Protein AF-A0A4Y2FUK6-F1 (afdb_monomer_lite)

pLDDT: mean 74.2, std 11.62, range [33.31, 87.31]

Sequence (120 aa):
MRRQWHRCNKVGCDGTSVSTDFKGGIIRNMELILNRSLQWFVCQLHANELSLRHLFAHVDKTSTGPRSLTGEIRKSLAGCEKLSVVSSTPIENMLCEVTNKKDLSTDQLYLMEICEVINC

Radius of gyration: 17.28 Å; chains: 1; bounding box: 42×31×45 Å

Secondary structure (DSSP, 8-state):
-----TT-------S-HHHH-TTT-HHHHHHHHHTS-HHHHHHHHHHHHHHHHHHHHHHS---SSTT---SHHHHHTTTGGGSPPPPPPPP-------S-GGGS-HHHHHHHHHHHHHT-

Structure (mmCIF, N/CA/C/O backbone):
data_AF-A0A4Y2FUK6-F1
#
_entry.id   AF-A0A4Y2FUK6-F1
#
loop_
_atom_site.group_PDB
_atom_site.id
_atom_site.type_symbol
_atom_site.label_atom_id
_atom_site.label_alt_id
_atom_site.label_comp_id
_atom_site.label_asym_id
_atom_site.label_entity_id
_atom_site.label_seq_id
_atom_site.pdbx_PDB_ins_code
_atom_site.Cartn_x
_atom_site.Cartn_y
_atom_site.Cartn_z
_atom_site.occupancy
_atom_site.B_iso_or_equiv
_atom_site.auth_seq_id
_atom_site.auth_comp_id
_atom_site.auth_asym_id
_atom_site.auth_atom_id
_atom_site.pdbx_PDB_model_num
ATOM 1 N N . MET A 1 1 ? -25.662 -11.244 -21.158 1.00 33.50 1 MET A N 1
ATOM 2 C CA . MET A 1 1 ? -24.298 -11.679 -21.538 1.00 33.50 1 MET A CA 1
ATOM 3 C C . MET A 1 1 ? -23.416 -11.669 -20.279 1.00 33.50 1 MET A C 1
ATOM 5 O O . MET A 1 1 ? -22.804 -10.657 -19.976 1.00 33.50 1 MET A O 1
ATOM 9 N N . ARG A 1 2 ? -23.430 -12.738 -19.463 1.00 33.31 2 ARG A N 1
ATOM 10 C CA . ARG A 1 2 ? -22.597 -12.836 -18.244 1.00 33.31 2 ARG A CA 1
ATOM 11 C C . ARG A 1 2 ? -21.220 -13.356 -18.652 1.00 33.31 2 ARG A C 1
ATOM 13 O O . ARG A 1 2 ? -21.072 -14.545 -18.911 1.00 33.31 2 ARG A O 1
ATOM 20 N N . ARG A 1 3 ? -20.239 -12.464 -18.793 1.00 45.06 3 ARG A N 1
ATOM 21 C CA . ARG A 1 3 ? -18.837 -12.870 -18.963 1.00 45.06 3 ARG A CA 1
ATOM 22 C C . ARG A 1 3 ? -18.309 -13.328 -17.599 1.00 45.06 3 ARG A C 1
ATOM 24 O O . ARG A 1 3 ? -18.633 -12.725 -16.581 1.00 45.06 3 ARG A O 1
ATOM 31 N N . GLN A 1 4 ? -17.582 -14.440 -17.591 1.00 38.75 4 GLN A N 1
ATOM 32 C CA . GLN A 1 4 ? -17.024 -15.097 -16.408 1.00 38.75 4 GLN A CA 1
ATOM 33 C C . GLN A 1 4 ? -15.992 -14.183 -15.720 1.00 38.75 4 GLN A C 1
ATOM 35 O O . GLN A 1 4 ? -14.820 -14.207 -16.073 1.00 38.75 4 GLN A O 1
ATOM 40 N N . TRP A 1 5 ? -16.410 -13.382 -14.739 1.00 45.31 5 TRP A N 1
ATOM 41 C CA . TRP A 1 5 ? -15.509 -12.546 -13.925 1.00 45.31 5 TRP A CA 1
ATOM 42 C C . TRP A 1 5 ? -14.982 -13.257 -12.665 1.00 45.31 5 TRP A C 1
ATOM 44 O O . TRP A 1 5 ? -14.274 -12.652 -11.871 1.00 45.31 5 TRP A O 1
ATOM 54 N N . HIS A 1 6 ? -15.249 -14.559 -12.501 1.00 47.22 6 HIS A N 1
ATOM 55 C CA . HIS A 1 6 ? -14.825 -15.362 -11.340 1.00 47.22 6 HIS A CA 1
ATOM 56 C C . HIS A 1 6 ? -13.295 -15.535 -11.179 1.00 47.22 6 HIS A C 1
ATOM 58 O O . HIS A 1 6 ? -12.862 -16.259 -10.291 1.00 47.22 6 HIS A O 1
ATOM 64 N N . ARG A 1 7 ? -12.464 -14.914 -12.029 1.00 54.62 7 ARG A N 1
ATOM 65 C CA . ARG A 1 7 ? -10.991 -15.004 -11.994 1.00 54.62 7 ARG A CA 1
ATOM 66 C C . ARG A 1 7 ? -10.321 -13.666 -12.326 1.00 54.62 7 ARG A C 1
ATOM 68 O O . ARG A 1 7 ? -9.517 -13.572 -13.252 1.00 54.62 7 ARG A O 1
ATOM 75 N N . CYS A 1 8 ? -10.664 -12.597 -11.607 1.00 60.19 8 CYS A N 1
ATOM 76 C CA . CYS A 1 8 ? -9.801 -11.416 -11.610 1.00 60.19 8 CYS A CA 1
ATOM 77 C C . CYS A 1 8 ? -8.562 -11.714 -10.751 1.00 60.19 8 CYS A C 1
ATOM 79 O O . CYS A 1 8 ? -8.654 -11.757 -9.530 1.00 60.19 8 CYS A O 1
ATOM 81 N N . ASN A 1 9 ? -7.417 -11.962 -11.399 1.00 61.91 9 ASN A N 1
ATOM 82 C CA . ASN A 1 9 ? -6.165 -12.323 -10.716 1.00 61.91 9 ASN A CA 1
ATOM 83 C C . ASN A 1 9 ? -5.212 -11.131 -10.517 1.00 61.91 9 ASN A C 1
ATOM 85 O O . ASN A 1 9 ? -4.238 -11.247 -9.779 1.00 61.91 9 ASN A O 1
ATOM 89 N N . LYS A 1 10 ? -5.442 -10.009 -11.212 1.00 66.12 10 LYS A N 1
ATOM 90 C CA . LYS A 1 10 ? -4.616 -8.797 -11.137 1.00 66.12 10 LYS A CA 1
ATOM 91 C C . LYS A 1 10 ? -5.503 -7.560 -11.253 1.00 66.12 10 LYS A C 1
ATOM 93 O O . LYS A 1 10 ? -6.289 -7.465 -12.193 1.00 66.12 10 LYS A O 1
ATOM 98 N N . VAL A 1 11 ? -5.315 -6.607 -10.347 1.00 72.25 11 VAL A N 1
ATOM 99 C CA . VAL A 1 11 ? -5.888 -5.256 -10.412 1.00 72.25 11 VAL A CA 1
ATOM 100 C C . VAL A 1 11 ? -4.742 -4.264 -10.251 1.00 72.25 11 VAL A C 1
ATOM 102 O O . VAL A 1 11 ? -3.925 -4.411 -9.346 1.00 72.25 11 VAL A O 1
ATOM 105 N N . GLY A 1 12 ? -4.667 -3.282 -11.147 1.00 71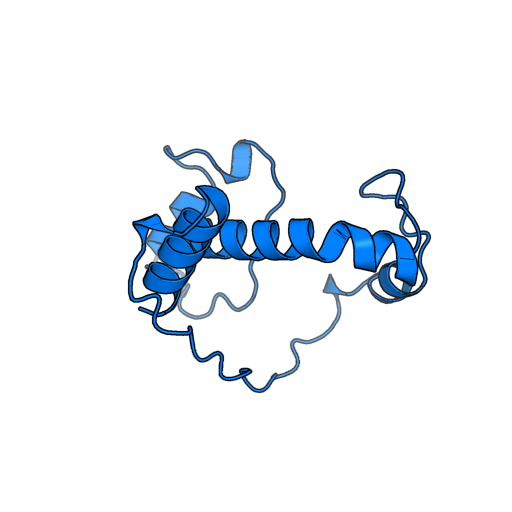.62 12 GLY A N 1
ATOM 106 C CA . GLY A 1 12 ? -3.768 -2.137 -11.037 1.00 71.62 12 GLY A CA 1
ATOM 107 C C . GLY A 1 12 ? -4.598 -0.864 -10.954 1.00 71.62 12 GLY A C 1
ATOM 108 O O . GLY A 1 12 ? -5.508 -0.685 -11.762 1.00 71.62 12 GLY A O 1
ATOM 109 N N . CYS A 1 13 ? -4.294 -0.005 -9.985 1.00 71.62 13 CYS A N 1
ATOM 110 C CA . CYS A 1 13 ? -4.979 1.268 -9.784 1.00 71.62 13 CYS A CA 1
ATOM 111 C C . CYS A 1 13 ? -3.954 2.402 -9.819 1.00 71.62 13 CYS A C 1
ATOM 113 O O . CYS A 1 13 ? -2.907 2.304 -9.181 1.00 71.62 13 CYS A O 1
ATOM 115 N N . ASP A 1 14 ? -4.269 3.482 -10.530 1.00 66.81 14 ASP A N 1
ATOM 116 C CA . ASP A 1 14 ? -3.619 4.773 -10.339 1.00 66.81 14 ASP A CA 1
ATOM 117 C C . ASP A 1 14 ? -4.559 5.712 -9.565 1.00 66.81 14 ASP A C 1
ATOM 119 O O . ASP A 1 14 ? -5.775 5.508 -9.509 1.00 66.81 14 ASP A O 1
ATOM 123 N N . GLY A 1 15 ? -3.999 6.721 -8.899 1.00 60.31 15 GLY A N 1
ATOM 124 C CA . GLY A 1 15 ? -4.745 7.652 -8.042 1.00 60.31 15 GLY A CA 1
ATOM 125 C C . GLY A 1 15 ? -5.577 8.691 -8.804 1.00 60.3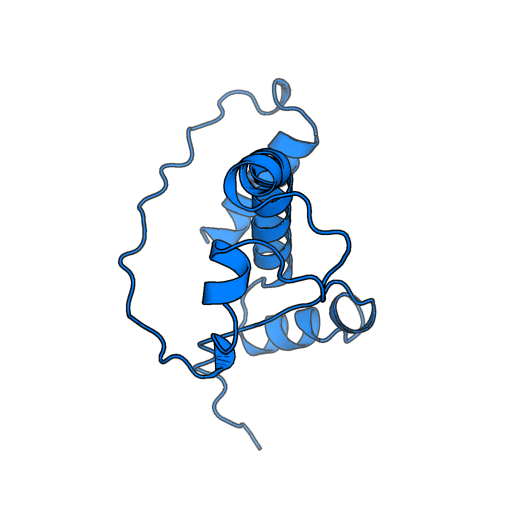1 15 GLY A C 1
ATOM 126 O O . GLY A 1 15 ? -5.682 9.827 -8.348 1.00 60.31 15 GLY A O 1
ATOM 127 N N . THR A 1 16 ? -6.100 8.367 -9.988 1.00 60.78 16 THR A N 1
ATOM 128 C CA . THR A 1 16 ? -6.908 9.298 -10.789 1.00 60.78 16 THR A CA 1
ATOM 129 C C . THR A 1 16 ? -8.365 9.331 -10.312 1.00 60.78 16 THR A C 1
ATOM 131 O O . THR A 1 16 ? -8.921 8.326 -9.890 1.00 60.78 16 THR A O 1
ATOM 134 N N . SER A 1 17 ? -9.043 10.480 -10.397 1.00 53.12 17 SER A N 1
ATOM 135 C CA . SER A 1 17 ? -10.459 10.604 -9.985 1.00 53.12 17 SER A CA 1
ATOM 136 C C . SER A 1 17 ? -11.414 9.695 -10.774 1.00 53.12 17 SER A C 1
ATOM 138 O O . SER A 1 17 ? -12.497 9.362 -10.301 1.00 53.12 17 SER A O 1
ATOM 140 N N . VAL A 1 18 ? -10.990 9.243 -11.959 1.00 55.88 18 VAL A N 1
ATOM 141 C CA . VAL A 1 18 ? -11.708 8.279 -12.807 1.00 55.88 18 VAL A CA 1
ATOM 142 C C . VAL A 1 18 ? -11.750 6.879 -12.167 1.00 55.88 18 VAL A C 1
ATOM 144 O O . VAL A 1 18 ? -12.654 6.089 -12.449 1.00 55.88 18 VAL A O 1
ATOM 147 N N . SER A 1 19 ? -10.797 6.560 -11.281 1.00 58.16 19 SER A N 1
ATOM 148 C CA . SER A 1 19 ? -10.736 5.276 -10.579 1.00 58.16 19 SER A CA 1
ATOM 149 C C . SER A 1 19 ? -11.502 5.275 -9.246 1.00 58.16 19 SER A C 1
ATOM 151 O O . SER A 1 19 ? -12.021 4.222 -8.876 1.00 58.16 19 SER A O 1
ATOM 153 N N . THR A 1 20 ? -11.660 6.424 -8.573 1.00 59.62 20 THR A N 1
ATOM 154 C CA . THR A 1 20 ? -12.123 6.515 -7.169 1.00 59.62 20 THR A CA 1
ATOM 155 C C . THR A 1 20 ? -13.553 7.019 -6.944 1.00 59.62 20 THR A C 1
ATOM 157 O O . THR A 1 20 ? -14.015 7.004 -5.803 1.00 59.62 20 THR A O 1
ATOM 160 N N . ASP A 1 21 ? -14.277 7.464 -7.977 1.00 68.31 21 ASP A N 1
ATOM 161 C CA . ASP A 1 21 ? -15.630 8.008 -7.786 1.00 68.31 21 ASP A CA 1
ATOM 162 C C . ASP A 1 21 ? -16.613 6.956 -7.224 1.00 68.31 21 ASP A C 1
ATOM 164 O O . ASP A 1 21 ? -16.708 5.819 -7.700 1.00 68.31 21 ASP A O 1
ATOM 168 N N . PHE A 1 22 ? -17.401 7.346 -6.221 1.00 64.31 22 PHE A N 1
ATOM 169 C CA . PHE A 1 22 ? -18.418 6.488 -5.615 1.00 64.31 22 PHE A CA 1
ATOM 170 C C . PHE A 1 22 ? -19.592 6.219 -6.571 1.00 64.31 22 PHE A C 1
ATOM 172 O O . PHE A 1 22 ? -20.269 5.194 -6.446 1.00 64.31 22 PHE A O 1
ATOM 179 N N . LYS A 1 23 ? -19.833 7.115 -7.544 1.00 62.69 23 LYS A N 1
ATOM 180 C CA . LYS A 1 23 ? -20.841 6.950 -8.603 1.00 62.69 23 LYS A CA 1
ATOM 181 C C . LYS A 1 23 ? -20.193 6.485 -9.900 1.00 62.69 23 LYS A C 1
ATOM 183 O O . LYS A 1 23 ? -20.015 7.244 -10.843 1.00 62.69 23 LYS A O 1
ATOM 188 N N . GLY A 1 24 ? -19.903 5.190 -9.964 1.00 66.56 24 GLY A N 1
ATOM 189 C CA . GLY A 1 24 ? -19.453 4.559 -11.205 1.00 66.56 24 GLY A CA 1
ATOM 190 C C . GLY A 1 24 ? -17.959 4.703 -11.484 1.00 66.56 24 GLY A C 1
ATOM 191 O O . GLY A 1 24 ? -17.539 4.417 -12.605 1.00 66.56 24 GLY A O 1
ATOM 192 N N . GLY A 1 25 ? -17.160 5.071 -10.478 1.00 77.69 25 GLY A N 1
ATOM 193 C CA . GLY A 1 25 ? -15.715 4.900 -10.532 1.00 77.69 25 GLY A CA 1
ATOM 194 C C . GLY A 1 25 ? -15.351 3.437 -10.770 1.00 77.69 25 GLY A C 1
ATOM 195 O O . GLY A 1 25 ? -16.066 2.506 -10.375 1.00 77.69 25 GLY A O 1
ATOM 196 N N . ILE A 1 26 ? -14.233 3.230 -11.462 1.00 80.44 26 ILE A N 1
ATOM 197 C CA . ILE A 1 26 ? -13.806 1.900 -11.910 1.00 80.44 26 ILE A CA 1
ATOM 198 C C . ILE A 1 26 ? -13.649 0.945 -10.722 1.00 80.44 26 ILE A C 1
ATOM 200 O O . ILE A 1 26 ? -14.102 -0.198 -10.812 1.00 80.44 26 ILE A O 1
ATOM 204 N N . ILE A 1 27 ? -13.097 1.418 -9.596 1.00 80.19 27 ILE A N 1
ATOM 205 C CA . ILE A 1 27 ? -12.943 0.610 -8.382 1.00 80.19 27 ILE A CA 1
ATOM 206 C C . ILE A 1 27 ? -14.315 0.164 -7.878 1.00 80.19 27 ILE A C 1
ATOM 208 O O . ILE A 1 27 ? -14.537 -1.034 -7.733 1.00 80.19 27 ILE A O 1
ATOM 212 N N . ARG A 1 28 ? -15.276 1.085 -7.721 1.00 81.69 28 ARG A N 1
ATOM 213 C CA . ARG A 1 28 ? -16.627 0.756 -7.243 1.00 81.69 28 ARG A CA 1
ATOM 214 C C . ARG A 1 28 ? -17.336 -0.264 -8.137 1.00 81.69 28 ARG A C 1
ATOM 216 O O . ARG A 1 28 ? -17.971 -1.190 -7.637 1.00 81.69 28 ARG A O 1
ATOM 223 N N . ASN A 1 29 ? -17.220 -0.123 -9.455 1.00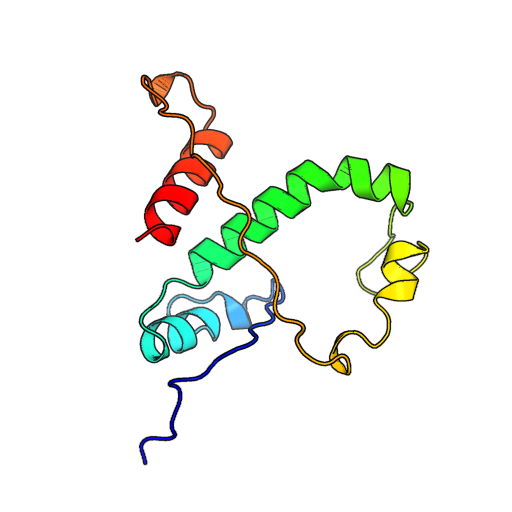 83.38 29 ASN A N 1
ATOM 224 C CA . ASN A 1 29 ? -17.804 -1.082 -10.393 1.00 83.38 29 ASN A CA 1
ATOM 225 C C . ASN A 1 29 ? -17.148 -2.466 -10.274 1.00 83.38 29 ASN A C 1
ATOM 227 O O . ASN A 1 29 ? -17.844 -3.481 -10.314 1.00 83.38 29 ASN A O 1
ATOM 231 N N . MET A 1 30 ? -15.826 -2.522 -10.094 1.00 82.75 30 MET A N 1
ATOM 232 C CA . MET A 1 30 ? -15.117 -3.781 -9.859 1.00 82.75 30 MET A CA 1
ATOM 233 C C . MET A 1 30 ? -15.484 -4.412 -8.511 1.00 82.75 30 MET A C 1
ATOM 235 O O . MET A 1 30 ? -15.672 -5.624 -8.459 1.00 82.75 30 MET A O 1
ATOM 239 N N . GLU A 1 31 ? -15.657 -3.620 -7.449 1.00 84.94 31 GLU A N 1
ATOM 240 C CA . GLU A 1 31 ? -16.117 -4.112 -6.143 1.00 84.94 31 GLU A CA 1
ATOM 241 C C . GLU A 1 31 ? -17.470 -4.816 -6.249 1.00 84.94 31 GLU A C 1
ATOM 243 O O . GLU A 1 31 ? -17.642 -5.901 -5.699 1.00 84.94 31 GLU A O 1
ATOM 248 N N . LEU A 1 32 ? -18.415 -4.235 -6.998 1.00 84.88 32 LEU A N 1
ATOM 249 C CA . LEU A 1 32 ? -19.738 -4.826 -7.223 1.00 84.88 32 LEU A CA 1
ATOM 250 C C . LEU A 1 32 ? -19.669 -6.137 -8.019 1.00 84.88 32 LEU A C 1
ATOM 252 O O . LEU A 1 32 ? -20.447 -7.052 -7.762 1.00 84.88 32 LEU A O 1
ATOM 256 N N . ILE A 1 33 ? -18.750 -6.242 -8.983 1.00 84.44 33 ILE A N 1
ATOM 257 C CA . ILE A 1 33 ? -18.572 -7.452 -9.802 1.00 84.44 33 ILE A CA 1
ATOM 258 C C . ILE A 1 33 ? -17.886 -8.569 -9.006 1.00 84.44 33 ILE A C 1
ATOM 260 O O . ILE A 1 33 ? -18.247 -9.737 -9.154 1.00 84.44 33 ILE A O 1
ATOM 264 N N . LEU A 1 34 ? -16.887 -8.223 -8.193 1.00 81.19 34 LEU A N 1
ATOM 265 C CA . LEU A 1 34 ? -16.073 -9.176 -7.435 1.00 81.19 34 LEU A CA 1
ATOM 266 C C . LEU A 1 34 ? -16.640 -9.485 -6.047 1.00 81.19 34 LEU A C 1
ATOM 268 O O . LEU A 1 34 ? -16.175 -10.425 -5.409 1.00 81.19 34 LEU A O 1
ATOM 272 N N . ASN A 1 35 ? -17.625 -8.707 -5.589 1.00 82.81 35 ASN A N 1
ATOM 273 C CA . ASN A 1 35 ? -18.176 -8.752 -4.237 1.00 82.81 35 ASN A CA 1
ATOM 274 C C . ASN A 1 35 ? -17.081 -8.687 -3.152 1.00 82.81 35 ASN A C 1
ATOM 276 O O . ASN A 1 35 ? -17.115 -9.421 -2.168 1.00 82.81 35 ASN A O 1
ATOM 280 N N . ARG A 1 36 ? -16.075 -7.828 -3.365 1.00 80.31 36 ARG A N 1
ATOM 281 C CA . ARG A 1 36 ? -14.924 -7.629 -2.472 1.00 80.31 36 ARG A CA 1
ATOM 282 C C . ARG A 1 36 ? -14.578 -6.149 -2.418 1.00 80.31 36 ARG A C 1
ATOM 284 O O . ARG A 1 36 ? -14.600 -5.503 -3.463 1.00 80.31 36 ARG A O 1
ATOM 291 N N . SER A 1 37 ? -14.220 -5.614 -1.247 1.00 81.12 37 SER A N 1
ATOM 292 C CA . SER A 1 37 ? -13.803 -4.212 -1.177 1.00 81.12 37 SER A CA 1
ATOM 293 C C . SER A 1 37 ? -12.357 -4.024 -1.635 1.00 81.12 37 SER A C 1
ATOM 295 O O . SER A 1 37 ? -11.391 -4.314 -0.929 1.00 81.12 37 SER A O 1
ATOM 297 N N . LEU A 1 38 ? -12.226 -3.543 -2.865 1.00 81.94 38 LEU A N 1
ATOM 298 C CA . LEU A 1 38 ? -10.966 -3.182 -3.497 1.00 81.94 38 LEU A CA 1
ATOM 299 C C . LEU A 1 38 ? -10.472 -1.819 -3.026 1.00 81.94 38 LEU A C 1
ATOM 301 O O . LEU A 1 38 ? -9.263 -1.626 -2.939 1.00 81.94 38 LEU A O 1
ATOM 305 N N . GLN A 1 39 ? -11.378 -0.889 -2.709 1.00 81.88 39 GLN A N 1
ATOM 306 C CA . GLN A 1 39 ? -10.997 0.441 -2.246 1.00 81.88 39 GLN A CA 1
ATOM 307 C C . GLN A 1 39 ? -10.167 0.343 -0.965 1.00 81.88 39 GLN A C 1
ATOM 309 O O . GLN A 1 39 ? -9.096 0.940 -0.881 1.00 81.88 39 GLN A O 1
ATOM 314 N N . TRP A 1 40 ? -10.605 -0.475 -0.005 1.00 80.69 40 TRP A N 1
ATOM 315 C CA . TRP A 1 40 ? -9.859 -0.695 1.232 1.00 80.69 40 TRP A CA 1
ATOM 316 C C . TRP A 1 40 ? -8.492 -1.333 0.983 1.00 80.69 40 TRP A C 1
ATOM 318 O O . TRP A 1 40 ? -7.503 -0.905 1.573 1.00 80.69 40 TRP A O 1
ATOM 328 N N . PHE A 1 41 ? -8.402 -2.285 0.050 1.00 80.06 41 PHE A N 1
ATOM 329 C CA . PHE A 1 41 ? -7.130 -2.903 -0.329 1.00 80.06 41 PHE A CA 1
ATOM 330 C C . PHE A 1 41 ? -6.148 -1.889 -0.936 1.00 80.06 41 PHE A C 1
ATOM 332 O O . PHE A 1 41 ? -4.970 -1.869 -0.583 1.00 80.06 41 PHE A O 1
ATOM 339 N N . VAL A 1 42 ? -6.634 -0.994 -1.801 1.00 81.50 42 VAL A N 1
ATOM 340 C CA . VAL A 1 42 ? -5.829 0.100 -2.368 1.00 81.50 42 VAL A CA 1
ATOM 341 C C . VAL A 1 42 ? -5.385 1.076 -1.274 1.00 81.50 42 VAL A C 1
ATOM 343 O O . VAL A 1 42 ? -4.212 1.446 -1.237 1.00 81.50 42 VAL A O 1
ATOM 346 N N . CYS A 1 43 ? -6.276 1.448 -0.348 1.00 81.00 43 CYS A N 1
ATOM 347 C CA . CYS A 1 43 ? -5.933 2.290 0.801 1.00 81.00 43 CYS A CA 1
ATOM 348 C C . CYS A 1 43 ? -4.841 1.651 1.676 1.00 81.00 43 CYS A C 1
ATOM 350 O O . CYS A 1 43 ? -3.902 2.340 2.072 1.00 81.00 43 CYS A O 1
ATOM 352 N N . GLN A 1 44 ? -4.916 0.340 1.932 1.00 80.56 44 GLN A N 1
ATOM 353 C CA . GLN A 1 44 ? -3.907 -0.392 2.703 1.00 80.56 44 GLN A CA 1
ATOM 354 C C . GLN A 1 44 ? -2.534 -0.363 2.020 1.00 80.56 44 GLN A C 1
ATOM 356 O O . GLN A 1 44 ? -1.520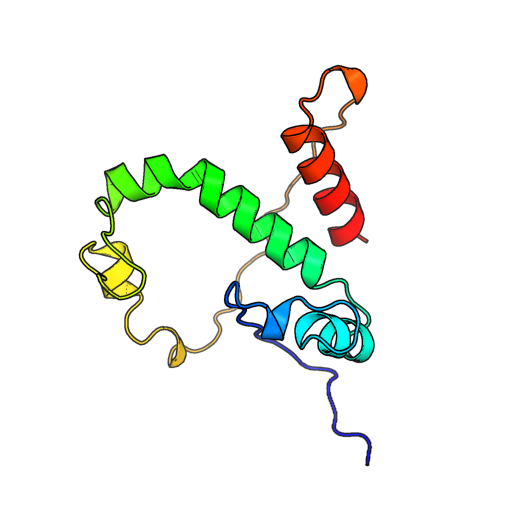 -0.072 2.655 1.00 80.56 44 GLN A O 1
ATOM 361 N N . LEU A 1 45 ? -2.498 -0.634 0.711 1.00 81.75 45 LEU A N 1
ATOM 362 C CA . LEU A 1 45 ? -1.267 -0.570 -0.077 1.00 81.75 45 LEU A CA 1
ATOM 363 C C . LEU A 1 45 ? -0.666 0.836 -0.060 1.00 81.75 45 LEU A C 1
ATOM 365 O O . LEU A 1 45 ? 0.549 0.974 0.065 1.00 81.75 45 LEU A O 1
ATOM 369 N N . HIS A 1 46 ? -1.503 1.871 -0.133 1.00 78.25 46 HIS A N 1
ATOM 370 C CA . HIS A 1 46 ? -1.040 3.251 -0.077 1.00 78.25 46 HIS A CA 1
ATOM 371 C C . HIS A 1 46 ? -0.472 3.627 1.300 1.00 78.25 46 HIS A C 1
ATOM 373 O O . HIS A 1 46 ? 0.568 4.279 1.377 1.00 78.25 46 HIS A O 1
ATOM 379 N N . ALA A 1 47 ? -1.093 3.165 2.390 1.00 81.00 47 ALA A N 1
ATOM 380 C CA . ALA A 1 47 ? -0.563 3.350 3.741 1.00 81.00 47 ALA A CA 1
ATOM 381 C C . ALA A 1 47 ? 0.808 2.666 3.921 1.00 81.00 47 ALA A C 1
ATOM 383 O O . ALA A 1 47 ? 1.730 3.259 4.485 1.00 81.00 47 ALA A O 1
ATOM 384 N N . ASN A 1 48 ? 0.976 1.456 3.376 1.00 79.56 48 ASN A N 1
ATOM 385 C CA . ASN A 1 48 ? 2.260 0.749 3.363 1.00 79.56 48 ASN A CA 1
ATOM 386 C C . ASN A 1 48 ? 3.311 1.464 2.498 1.00 79.56 48 ASN A C 1
ATOM 388 O O . ASN A 1 48 ? 4.478 1.542 2.868 1.00 79.56 48 ASN A O 1
ATOM 392 N N . GLU A 1 49 ? 2.917 2.013 1.348 1.00 81.31 49 GLU A N 1
ATOM 393 C CA . GLU A 1 49 ? 3.814 2.803 0.499 1.00 81.31 49 GLU A CA 1
ATOM 394 C C . GLU A 1 49 ? 4.313 4.056 1.232 1.00 81.31 49 GLU A C 1
ATOM 396 O O . GLU A 1 49 ? 5.505 4.364 1.190 1.00 81.31 49 GLU A O 1
ATOM 401 N N . LEU A 1 50 ? 3.413 4.767 1.921 1.00 81.19 50 LEU A N 1
ATOM 402 C CA . LEU A 1 50 ? 3.729 5.973 2.685 1.00 81.19 50 LEU A CA 1
ATOM 403 C C . LEU A 1 50 ? 4.734 5.690 3.805 1.00 81.19 50 LEU A C 1
ATOM 405 O O . LEU A 1 50 ? 5.732 6.404 3.911 1.00 81.19 50 LEU A O 1
ATOM 409 N N . SER A 1 51 ? 4.516 4.638 4.597 1.00 78.38 51 SER A N 1
ATOM 410 C CA . SER A 1 51 ? 5.422 4.268 5.693 1.00 78.38 51 SER A CA 1
ATOM 411 C C . SER A 1 51 ? 6.794 3.806 5.186 1.00 78.38 51 SER A C 1
ATOM 413 O O . SER A 1 51 ? 7.823 4.136 5.777 1.00 78.38 51 SER A O 1
ATOM 415 N N . LEU A 1 52 ? 6.837 3.121 4.041 1.00 82.94 52 LEU A N 1
ATOM 416 C CA . LEU A 1 52 ? 8.076 2.650 3.419 1.00 82.94 52 LEU A CA 1
ATOM 417 C C . LEU A 1 52 ? 8.764 3.700 2.538 1.00 82.94 52 LEU A C 1
ATOM 419 O O . LEU A 1 52 ? 9.879 3.471 2.070 1.00 82.94 52 LEU A O 1
ATOM 423 N N . ARG A 1 53 ? 8.156 4.870 2.313 1.00 81.31 53 ARG A N 1
ATOM 424 C CA . ARG A 1 53 ? 8.673 5.888 1.385 1.00 81.31 53 ARG A CA 1
ATOM 425 C C . ARG A 1 53 ? 10.094 6.335 1.723 1.00 81.31 53 ARG A C 1
ATOM 427 O O . ARG A 1 53 ? 10.910 6.495 0.817 1.00 81.31 53 ARG A O 1
ATOM 434 N N . HIS A 1 54 ? 10.408 6.495 3.007 1.00 82.06 54 HIS A N 1
ATOM 435 C CA . HIS A 1 54 ? 11.759 6.850 3.453 1.00 82.06 54 HIS A CA 1
ATOM 436 C C . HIS A 1 54 ? 12.769 5.723 3.215 1.00 82.06 54 HIS A C 1
ATOM 438 O O . HIS A 1 54 ? 13.889 5.989 2.780 1.00 82.06 54 HIS A O 1
ATOM 444 N N . LEU A 1 55 ? 12.363 4.469 3.430 1.00 84.62 55 LEU A N 1
ATOM 445 C CA . LEU A 1 55 ? 13.192 3.303 3.131 1.00 84.62 55 LEU A CA 1
ATOM 446 C C . LEU A 1 55 ? 13.472 3.211 1.629 1.00 84.62 55 LEU A C 1
ATOM 448 O O . LEU A 1 55 ? 14.621 3.050 1.229 1.00 84.62 55 LEU A O 1
ATOM 452 N N . PHE A 1 56 ? 12.452 3.383 0.787 1.00 80.19 56 PHE A N 1
ATOM 453 C CA . PHE A 1 56 ? 12.631 3.392 -0.664 1.00 80.19 56 PHE A CA 1
ATOM 454 C C . PHE A 1 56 ? 13.504 4.554 -1.136 1.00 80.19 56 PHE A C 1
ATOM 456 O O . PHE A 1 56 ? 14.341 4.357 -2.010 1.00 80.19 56 PHE A O 1
ATOM 463 N N . ALA A 1 57 ? 13.371 5.742 -0.541 1.00 81.62 57 ALA A N 1
ATOM 464 C CA . ALA A 1 57 ? 14.255 6.865 -0.847 1.00 81.62 57 ALA A CA 1
ATOM 465 C C . ALA A 1 57 ? 15.721 6.561 -0.491 1.00 81.62 57 ALA A C 1
ATOM 467 O O . ALA A 1 57 ? 16.622 7.005 -1.199 1.00 81.62 57 ALA A O 1
ATOM 468 N N . HIS A 1 58 ? 15.964 5.788 0.570 1.00 83.69 58 HIS A N 1
ATOM 469 C CA . HIS A 1 58 ? 17.306 5.363 0.961 1.00 83.69 58 HIS A CA 1
ATOM 470 C C . HIS A 1 58 ? 17.868 4.262 0.049 1.00 83.69 58 HIS A C 1
ATOM 472 O O . HIS A 1 58 ? 18.981 4.389 -0.456 1.00 83.69 58 HIS A O 1
ATOM 478 N N . VAL A 1 59 ? 17.100 3.193 -0.181 1.00 84.19 59 VAL A N 1
ATOM 479 C CA . VAL A 1 59 ? 17.562 1.993 -0.900 1.00 84.19 59 VAL A CA 1
ATOM 480 C C . VAL A 1 59 ? 17.567 2.195 -2.418 1.00 84.19 59 VAL A C 1
ATOM 482 O O . VAL A 1 59 ? 18.458 1.703 -3.103 1.00 84.19 59 VAL A O 1
ATOM 485 N N . ASP A 1 60 ? 16.593 2.933 -2.952 1.00 80.69 60 ASP A N 1
ATOM 486 C CA . ASP A 1 60 ? 16.351 3.062 -4.395 1.00 80.69 60 ASP A CA 1
ATOM 487 C C . ASP A 1 60 ? 16.522 4.498 -4.920 1.00 80.69 60 ASP A C 1
ATOM 489 O O . ASP A 1 60 ? 16.296 4.772 -6.098 1.00 80.69 60 ASP A O 1
ATOM 493 N N . LYS A 1 61 ? 16.986 5.409 -4.054 1.00 76.50 61 LYS A N 1
ATOM 494 C CA . LYS A 1 61 ? 17.102 6.858 -4.285 1.00 76.50 61 LYS A CA 1
ATOM 495 C C . LYS A 1 61 ? 15.742 7.548 -4.445 1.00 76.50 61 LYS A C 1
ATOM 497 O O . LYS A 1 61 ? 14.729 6.965 -4.829 1.00 76.50 61 LYS A O 1
ATOM 502 N N . THR A 1 62 ? 15.713 8.844 -4.153 1.00 69.12 62 THR A N 1
ATOM 503 C CA . THR A 1 62 ? 14.512 9.668 -4.324 1.00 69.12 62 THR A CA 1
ATOM 504 C C . THR A 1 62 ? 14.125 9.745 -5.802 1.00 69.12 62 THR A C 1
ATOM 506 O O . THR A 1 62 ? 14.926 10.161 -6.639 1.00 69.12 62 THR A O 1
ATOM 509 N N . SER A 1 63 ? 12.887 9.374 -6.138 1.00 64.62 63 SER A N 1
ATOM 510 C CA . SER A 1 63 ? 12.343 9.575 -7.484 1.00 64.62 63 SER A CA 1
ATOM 511 C C . SER A 1 63 ? 11.789 10.992 -7.627 1.00 64.62 63 SER A C 1
ATOM 513 O O . SER A 1 63 ? 11.002 11.425 -6.787 1.00 64.62 63 SER A O 1
ATOM 515 N N . THR A 1 64 ? 12.114 11.683 -8.715 1.00 62.78 64 THR A N 1
ATOM 516 C CA . THR A 1 64 ? 11.544 12.997 -9.063 1.00 62.78 64 THR A CA 1
ATOM 517 C C . THR A 1 64 ? 10.188 12.903 -9.772 1.00 62.78 64 THR A C 1
ATOM 519 O O . THR A 1 64 ? 9.558 13.927 -10.020 1.00 62.78 64 THR A O 1
ATOM 522 N N . GLY A 1 65 ? 9.702 11.695 -10.080 1.00 62.00 65 GLY A N 1
ATOM 523 C CA . GLY A 1 65 ? 8.353 11.482 -10.596 1.00 62.00 65 GLY A CA 1
ATOM 524 C C . GLY A 1 65 ? 8.034 10.026 -10.963 1.00 62.00 65 GLY A C 1
ATOM 525 O O . GLY A 1 65 ? 8.913 9.163 -10.941 1.00 62.00 65 GLY A O 1
ATOM 526 N N . PRO A 1 66 ? 6.781 9.740 -11.364 1.00 57.81 66 PRO A N 1
ATOM 527 C CA . PRO A 1 66 ? 6.305 8.388 -11.683 1.00 57.81 66 PRO A CA 1
ATOM 528 C C . PRO A 1 66 ? 7.013 7.736 -12.882 1.00 57.81 66 PRO A C 1
ATOM 530 O O . PRO A 1 66 ? 6.971 6.520 -13.027 1.00 57.81 66 PRO A O 1
ATOM 533 N N . ARG A 1 67 ? 7.682 8.525 -13.736 1.00 59.91 67 ARG A N 1
ATOM 534 C CA . ARG A 1 67 ? 8.440 8.032 -14.902 1.00 59.91 67 ARG A CA 1
ATOM 535 C C . ARG A 1 67 ? 9.955 7.986 -14.699 1.00 59.91 67 ARG A C 1
ATOM 537 O O . ARG A 1 67 ? 10.652 7.427 -15.538 1.00 59.91 67 ARG A O 1
ATOM 544 N N . SER A 1 68 ? 10.486 8.555 -13.616 1.00 62.50 68 SER A N 1
ATOM 545 C CA . SER A 1 68 ? 11.925 8.520 -13.342 1.00 62.50 68 SER A CA 1
ATOM 546 C C . SER A 1 68 ? 12.267 7.235 -12.579 1.00 62.50 68 SER A C 1
ATOM 548 O O . SER A 1 68 ? 12.347 7.228 -11.349 1.00 62.50 68 SER A O 1
ATOM 550 N N . LEU A 1 69 ? 12.412 6.124 -13.306 1.00 62.72 69 LEU A N 1
ATOM 551 C CA . LEU A 1 69 ? 12.893 4.845 -12.767 1.00 62.72 69 LEU A CA 1
ATOM 552 C C . LEU A 1 69 ? 14.424 4.902 -12.634 1.00 62.72 69 LEU A C 1
ATOM 554 O O . LEU A 1 69 ? 15.158 4.331 -13.437 1.00 62.72 69 LEU A O 1
ATOM 558 N N . THR A 1 70 ? 14.919 5.676 -11.670 1.00 68.56 70 THR A N 1
ATOM 559 C CA . THR A 1 70 ? 16.365 5.925 -11.532 1.00 68.56 70 THR A CA 1
ATOM 560 C C . THR A 1 70 ? 17.060 4.893 -10.644 1.00 68.56 70 THR A C 1
ATOM 562 O O . THR A 1 70 ? 18.246 4.619 -10.833 1.00 68.56 70 THR A O 1
ATOM 565 N N . GLY A 1 71 ? 16.328 4.326 -9.687 1.00 77.44 71 GLY A N 1
ATOM 566 C CA . GLY A 1 71 ? 16.812 3.306 -8.765 1.00 77.44 71 GLY A CA 1
ATOM 567 C C . GLY A 1 71 ? 16.874 1.907 -9.374 1.00 77.44 71 GLY A C 1
ATOM 568 O O . GLY A 1 71 ? 16.108 1.590 -10.283 1.00 77.44 71 GLY A O 1
ATOM 569 N N . GLU A 1 72 ? 17.798 1.071 -8.900 1.00 81.44 72 GLU A N 1
ATOM 570 C CA . GLU A 1 72 ? 18.004 -0.291 -9.413 1.00 81.44 72 GLU A CA 1
ATOM 571 C C . GLU A 1 72 ? 16.798 -1.210 -9.158 1.00 81.44 72 GLU A C 1
ATOM 573 O O . GLU A 1 72 ? 16.445 -2.010 -10.026 1.00 81.44 72 GLU A O 1
ATOM 578 N N . ILE A 1 73 ? 16.092 -1.045 -8.031 1.00 82.69 73 ILE A N 1
ATOM 579 C CA . ILE A 1 73 ? 14.851 -1.783 -7.751 1.00 82.69 73 ILE A CA 1
ATOM 580 C C . ILE A 1 73 ? 13.798 -1.371 -8.779 1.00 82.69 73 ILE A C 1
ATOM 582 O O . ILE A 1 73 ? 13.239 -2.219 -9.474 1.00 82.69 73 ILE A O 1
ATOM 586 N N . ARG A 1 74 ? 13.580 -0.067 -8.967 1.00 77.75 74 ARG A N 1
ATOM 587 C CA . ARG A 1 74 ? 12.663 0.458 -9.990 1.00 77.75 74 ARG A CA 1
ATOM 588 C C . ARG A 1 74 ? 13.033 0.045 -11.416 1.00 77.75 74 ARG A C 1
ATOM 590 O O . ARG A 1 74 ? 12.138 -0.268 -12.195 1.00 77.75 74 ARG A O 1
ATOM 597 N N . LYS A 1 75 ? 14.318 -0.013 -11.769 1.00 83.06 75 LYS A N 1
ATOM 598 C CA . LYS A 1 75 ? 14.764 -0.515 -13.080 1.00 83.06 75 LYS A CA 1
ATOM 599 C C . LYS A 1 75 ? 14.432 -1.989 -13.270 1.00 83.06 75 LYS A C 1
ATOM 601 O O . LYS A 1 75 ? 13.984 -2.357 -14.350 1.00 83.06 75 LYS A O 1
ATOM 606 N N . SER A 1 76 ? 14.597 -2.818 -12.238 1.00 82.94 76 SER A N 1
ATOM 607 C CA . SER A 1 76 ? 14.241 -4.242 -12.325 1.00 82.94 76 SER A CA 1
ATOM 608 C C . SER A 1 76 ? 12.732 -4.478 -12.480 1.00 82.94 76 SER A C 1
ATOM 610 O O . SER A 1 76 ? 12.320 -5.502 -13.017 1.00 82.94 76 SER A O 1
ATOM 612 N N . LEU A 1 77 ? 11.905 -3.503 -12.086 1.00 79.88 77 LEU A N 1
ATOM 613 C CA . LEU A 1 77 ? 10.460 -3.506 -12.322 1.00 79.88 77 LEU A CA 1
ATOM 614 C C . LEU A 1 77 ? 10.066 -3.120 -13.759 1.00 79.88 77 LEU A C 1
ATOM 616 O O . LEU A 1 77 ? 8.888 -3.220 -14.105 1.00 79.88 77 LEU A O 1
ATOM 620 N N . ALA A 1 78 ? 11.002 -2.690 -14.613 1.00 81.88 78 ALA A N 1
ATOM 621 C CA . ALA A 1 78 ? 10.695 -2.373 -16.003 1.00 81.88 78 ALA A CA 1
ATOM 622 C C . ALA A 1 78 ? 10.226 -3.630 -16.755 1.00 81.88 78 ALA A C 1
ATOM 624 O O . ALA A 1 78 ? 10.953 -4.617 -16.862 1.00 81.88 78 ALA A O 1
ATOM 625 N N . GLY A 1 79 ? 9.010 -3.594 -17.303 1.00 79.44 79 GLY A N 1
ATOM 626 C CA . GLY A 1 79 ? 8.432 -4.737 -18.009 1.00 79.44 79 GLY A CA 1
ATOM 627 C C . GLY A 1 79 ? 7.757 -5.769 -17.101 1.00 79.44 79 GLY A C 1
ATOM 628 O O . GLY A 1 79 ? 7.439 -6.864 -17.574 1.00 79.44 79 GLY A O 1
ATOM 629 N N . CYS A 1 80 ? 7.530 -5.460 -15.815 1.00 80.81 80 CYS A N 1
ATOM 630 C CA . CYS A 1 80 ? 6.896 -6.383 -14.870 1.00 80.81 80 CYS A CA 1
ATOM 631 C C . CYS A 1 80 ? 5.483 -6.812 -15.300 1.00 80.81 80 CYS A C 1
ATOM 633 O O . CYS A 1 80 ? 5.034 -7.905 -14.955 1.00 80.81 80 CYS A O 1
ATOM 635 N N . GLU A 1 81 ? 4.801 -6.011 -16.123 1.00 79.69 81 GLU A N 1
ATOM 636 C CA . GLU A 1 81 ? 3.496 -6.339 -16.692 1.00 79.69 81 GLU A CA 1
ATOM 637 C C . GLU A 1 81 ? 3.526 -7.588 -17.587 1.00 79.69 81 GLU A C 1
ATOM 639 O O . GLU A 1 81 ? 2.512 -8.276 -17.718 1.00 79.69 81 GLU A O 1
ATOM 644 N N . LYS A 1 82 ? 4.695 -7.911 -18.159 1.00 84.94 82 LYS A N 1
ATOM 645 C CA . LYS A 1 82 ? 4.917 -9.088 -19.012 1.00 84.94 82 LYS A CA 1
ATOM 646 C C . LYS A 1 82 ? 5.292 -10.335 -18.215 1.00 84.94 82 LYS A C 1
ATOM 648 O O . LYS A 1 82 ? 5.290 -11.430 -18.773 1.00 84.94 82 LYS A O 1
ATOM 653 N N . LEU A 1 83 ? 5.619 -10.186 -16.931 1.00 82.12 83 LEU A N 1
ATOM 654 C CA . LEU A 1 83 ? 6.003 -11.308 -16.084 1.00 82.12 83 LEU A CA 1
ATOM 655 C C . LEU A 1 83 ? 4.772 -12.147 -15.710 1.00 82.12 83 LEU A C 1
ATOM 657 O O . LEU A 1 83 ? 3.686 -11.639 -15.384 1.00 82.12 83 LEU A O 1
ATOM 661 N N . SER A 1 84 ? 4.950 -13.467 -15.755 1.00 82.06 84 SER A N 1
ATOM 662 C CA . SER A 1 84 ? 3.950 -14.422 -15.287 1.00 82.06 84 SER A CA 1
ATOM 663 C C . SER A 1 84 ? 3.686 -14.229 -13.796 1.00 82.06 84 SER A C 1
ATOM 665 O O . SER A 1 84 ? 4.602 -13.933 -13.030 1.00 82.06 84 SER A O 1
ATOM 667 N N . VAL A 1 85 ? 2.438 -14.440 -13.369 1.00 81.44 85 VAL A N 1
ATOM 668 C CA . VAL A 1 85 ? 2.129 -14.515 -11.934 1.00 81.44 85 VAL A CA 1
ATOM 669 C C . VAL A 1 85 ? 2.834 -15.732 -11.366 1.00 81.44 85 VAL A C 1
ATOM 671 O O . VAL A 1 85 ? 2.587 -16.848 -11.817 1.00 81.44 85 VAL A O 1
ATOM 674 N N . VAL A 1 86 ? 3.687 -15.509 -10.377 1.00 82.81 86 VAL A N 1
ATOM 675 C CA . VAL A 1 86 ? 4.259 -16.581 -9.566 1.00 82.81 86 VAL A CA 1
ATOM 676 C C . VAL A 1 86 ? 3.360 -16.765 -8.348 1.00 82.81 86 VAL A C 1
ATOM 678 O O . VAL A 1 86 ? 2.892 -15.785 -7.769 1.00 82.81 86 VAL A O 1
ATOM 681 N N . SER A 1 87 ? 3.088 -18.013 -7.967 1.00 82.44 87 SER A N 1
ATOM 682 C CA . SER A 1 87 ? 2.404 -18.308 -6.709 1.00 82.44 87 SER A CA 1
ATOM 683 C C . SER A 1 87 ? 3.305 -17.915 -5.540 1.00 82.44 87 SER A C 1
ATOM 685 O O . SER A 1 87 ? 4.402 -18.458 -5.406 1.00 82.44 87 SER A O 1
ATOM 687 N N . SER A 1 88 ? 2.850 -16.996 -4.696 1.00 78.38 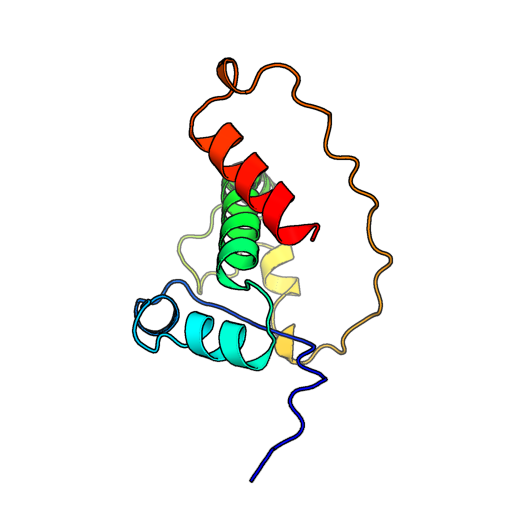88 SER A N 1
ATOM 688 C CA . SER A 1 88 ? 3.493 -16.682 -3.423 1.00 78.38 88 SER A CA 1
ATOM 689 C C . SER A 1 88 ? 2.760 -17.374 -2.277 1.00 78.38 88 SER A C 1
ATOM 691 O O . SER A 1 88 ? 1.543 -17.559 -2.314 1.00 78.38 88 SER A O 1
ATOM 693 N N . THR A 1 89 ? 3.504 -17.759 -1.243 1.00 84.44 89 THR A N 1
ATOM 694 C CA . THR A 1 89 ? 2.911 -18.162 0.032 1.00 84.44 89 THR A CA 1
ATOM 695 C C . THR A 1 89 ? 2.408 -16.910 0.752 1.00 84.44 89 THR A C 1
ATOM 697 O O . THR A 1 89 ? 3.181 -15.953 0.879 1.00 84.44 89 THR A O 1
ATOM 700 N N . PRO A 1 90 ? 1.149 -16.880 1.225 1.00 77.75 90 PRO A N 1
ATOM 701 C CA . PRO A 1 90 ? 0.686 -15.818 2.106 1.00 77.75 90 PRO A CA 1
ATOM 702 C C . PRO A 1 90 ? 1.608 -15.721 3.321 1.00 77.75 90 PRO A C 1
ATOM 704 O O . PRO A 1 90 ? 1.973 -16.740 3.906 1.00 77.75 90 PRO A O 1
ATOM 707 N N . ILE A 1 91 ? 1.997 -14.503 3.685 1.00 77.94 91 ILE A N 1
ATOM 708 C CA . ILE A 1 91 ? 2.658 -14.268 4.965 1.00 77.94 91 ILE A CA 1
ATOM 709 C C . ILE A 1 91 ? 1.538 -14.155 5.991 1.00 77.94 91 ILE A C 1
ATOM 711 O O . ILE A 1 91 ? 0.692 -13.267 5.877 1.00 77.94 91 ILE A O 1
ATOM 715 N N . GLU A 1 92 ? 1.509 -15.072 6.957 1.00 73.94 92 GLU A N 1
ATOM 716 C CA . GLU A 1 92 ? 0.575 -14.984 8.075 1.00 73.94 92 GLU A CA 1
ATOM 717 C C . GLU A 1 92 ? 0.845 -13.688 8.840 1.00 73.94 92 GLU A C 1
ATOM 719 O O . GLU A 1 92 ? 1.921 -13.483 9.403 1.00 73.94 92 GLU A O 1
ATOM 724 N N . ASN A 1 93 ? -0.135 -12.787 8.817 1.00 67.12 93 ASN A N 1
ATOM 725 C CA . ASN A 1 93 ? -0.098 -11.562 9.592 1.00 67.12 93 ASN A CA 1
ATOM 726 C C . ASN A 1 93 ? -1.039 -11.717 10.783 1.00 67.12 93 ASN A C 1
ATOM 728 O O . ASN A 1 93 ? -2.259 -11.672 10.626 1.00 67.12 93 ASN A O 1
ATOM 732 N N . MET A 1 94 ? -0.468 -11.885 11.973 1.00 68.56 94 MET A N 1
ATOM 733 C CA . MET A 1 94 ? -1.229 -11.808 13.215 1.00 68.56 94 MET A CA 1
ATOM 734 C C . MET A 1 94 ? -1.422 -10.333 13.548 1.00 68.56 94 MET A C 1
ATOM 736 O O . MET A 1 94 ? -0.493 -9.653 13.984 1.00 68.56 94 MET A O 1
ATOM 740 N N . LEU A 1 95 ? -2.630 -9.825 13.308 1.00 68.00 95 LEU A N 1
ATOM 741 C CA . LEU A 1 95 ? -3.003 -8.488 13.748 1.00 68.00 95 LEU A CA 1
ATOM 742 C C . LEU A 1 95 ? -2.981 -8.500 15.280 1.00 68.00 95 LEU A C 1
ATOM 744 O O . LEU A 1 95 ? -3.724 -9.249 15.909 1.00 68.00 95 LEU A O 1
ATOM 748 N N . CYS A 1 96 ? -2.067 -7.734 15.873 1.00 70.56 96 CYS A N 1
ATOM 749 C CA . CYS A 1 96 ? -1.947 -7.665 17.323 1.00 70.56 96 CYS A CA 1
ATOM 750 C C . CYS A 1 96 ? -3.263 -7.126 17.903 1.00 70.56 96 CYS A C 1
ATOM 752 O O . CYS A 1 96 ? -3.757 -6.104 17.424 1.00 70.56 96 CYS A O 1
ATOM 754 N N . GLU A 1 97 ? -3.838 -7.795 18.908 1.00 70.62 97 GLU A N 1
ATOM 755 C CA . GLU A 1 97 ? -5.058 -7.309 19.557 1.00 70.62 97 GLU A CA 1
ATOM 756 C C . GLU A 1 97 ? -4.788 -5.947 20.203 1.00 70.62 97 GLU A C 1
ATOM 758 O O . GLU A 1 97 ? -4.115 -5.833 21.230 1.00 70.62 97 GLU A O 1
ATOM 763 N N . VAL A 1 98 ? -5.325 -4.889 19.593 1.00 73.44 98 VAL A N 1
ATOM 764 C CA . VAL A 1 98 ? -5.302 -3.556 20.187 1.00 73.44 98 VAL A CA 1
ATOM 765 C C . VAL A 1 98 ? -6.429 -3.484 21.213 1.00 73.44 98 VAL A C 1
ATOM 767 O O . VAL A 1 98 ? -7.592 -3.272 20.876 1.00 73.44 98 VAL A O 1
ATOM 770 N N . THR A 1 99 ? -6.081 -3.654 22.487 1.00 71.31 99 THR A N 1
ATOM 771 C CA . THR A 1 99 ? -7.029 -3.638 23.615 1.00 71.31 99 THR A CA 1
ATOM 772 C C . THR A 1 99 ? -7.649 -2.264 23.871 1.00 71.31 99 THR A C 1
ATOM 774 O O . THR A 1 99 ? -8.758 -2.183 24.396 1.00 71.31 99 THR A O 1
ATOM 777 N N . ASN A 1 100 ? -6.980 -1.177 23.472 1.00 79.94 100 ASN A N 1
ATOM 778 C CA . ASN A 1 100 ? -7.485 0.180 23.645 1.00 79.94 100 ASN A CA 1
ATOM 779 C C . ASN A 1 100 ? -7.338 1.009 22.363 1.00 79.94 100 ASN A C 1
ATOM 781 O O . ASN A 1 100 ? -6.322 1.659 22.127 1.00 79.94 100 ASN A O 1
ATOM 785 N N . LYS A 1 101 ? -8.400 1.038 21.546 1.00 81.69 101 LYS A N 1
ATOM 786 C CA . LYS A 1 101 ? -8.452 1.832 20.303 1.00 81.69 101 LYS A CA 1
ATOM 787 C C . LYS A 1 101 ? -8.236 3.341 20.533 1.00 81.69 101 LYS A C 1
ATOM 789 O O . LYS A 1 101 ? -7.937 4.052 19.582 1.00 81.69 101 LYS A O 1
ATOM 794 N N . LYS A 1 102 ? -8.384 3.837 21.771 1.00 82.38 102 LYS A N 1
ATOM 795 C CA . LYS A 1 102 ? -8.207 5.260 22.122 1.00 82.38 102 LYS A CA 1
ATOM 796 C C . LYS A 1 102 ? -6.746 5.702 22.170 1.00 82.38 102 LYS A C 1
ATOM 798 O O . LYS A 1 102 ? -6.493 6.899 22.106 1.00 82.38 102 LYS A O 1
ATOM 803 N N . ASP A 1 103 ? -5.819 4.754 22.277 1.00 84.62 103 ASP A N 1
ATOM 804 C CA . ASP A 1 103 ? -4.383 5.046 22.330 1.00 84.62 103 ASP A CA 1
ATOM 805 C C . ASP A 1 103 ? -3.766 5.123 20.920 1.00 84.62 103 ASP A C 1
ATOM 807 O O . ASP A 1 103 ? -2.588 5.446 20.768 1.00 84.62 103 ASP A O 1
ATOM 811 N N . LEU A 1 104 ? -4.560 4.837 19.880 1.00 85.88 104 LEU A N 1
ATOM 812 C CA . LEU A 1 104 ? -4.141 4.916 18.486 1.00 85.88 104 LEU A CA 1
ATOM 813 C C . LEU A 1 104 ? -4.251 6.345 17.954 1.00 85.88 104 LEU A C 1
ATOM 815 O O . LEU A 1 104 ? -5.224 7.055 18.212 1.00 85.88 104 LEU A O 1
ATOM 819 N N . SER A 1 105 ? -3.286 6.738 17.123 1.00 87.31 105 SER A N 1
ATOM 820 C CA . SER A 1 105 ? -3.461 7.909 16.267 1.00 87.31 105 SER A CA 1
ATOM 821 C C . SER A 1 105 ? -4.577 7.668 15.246 1.00 87.31 105 SER A C 1
ATOM 823 O O . SER A 1 105 ? -4.927 6.526 14.940 1.00 87.31 105 SER A O 1
ATOM 825 N N . THR A 1 106 ? -5.109 8.740 14.659 1.00 84.06 106 THR A N 1
ATOM 826 C CA . THR A 1 106 ? -6.128 8.650 13.602 1.00 84.06 106 THR A CA 1
ATOM 827 C C . THR A 1 106 ? -5.693 7.737 12.453 1.00 84.06 106 THR A C 1
ATOM 829 O O . THR A 1 106 ? -6.477 6.907 12.000 1.00 84.06 106 THR A O 1
ATOM 832 N N . ASP A 1 107 ? -4.432 7.832 12.026 1.00 80.12 107 ASP A N 1
ATOM 833 C CA . ASP A 1 107 ? -3.898 7.019 10.928 1.00 80.12 107 ASP A CA 1
ATOM 834 C C . ASP A 1 107 ? -3.780 5.537 11.311 1.00 80.12 107 ASP A C 1
ATOM 836 O O . ASP A 1 107 ? -4.053 4.654 10.499 1.00 80.12 107 ASP A O 1
ATOM 840 N N . GLN A 1 108 ? -3.405 5.247 12.561 1.00 80.62 108 GLN A N 1
ATOM 841 C CA . GLN A 1 108 ? -3.323 3.877 13.073 1.00 80.62 108 GLN A CA 1
ATOM 842 C C . GLN A 1 108 ? -4.710 3.249 13.239 1.00 80.62 108 GLN A C 1
ATOM 844 O O . GLN A 1 108 ? -4.898 2.080 12.901 1.00 80.62 108 GLN A O 1
ATOM 849 N N . LEU A 1 109 ? -5.681 4.025 13.725 1.00 86.31 109 LEU A N 1
ATOM 850 C CA . LEU A 1 109 ? -7.076 3.606 13.829 1.00 86.31 109 LEU A CA 1
ATOM 851 C C . LEU A 1 109 ? -7.646 3.286 12.442 1.00 86.31 109 LEU A C 1
ATOM 853 O O . LEU A 1 109 ? -8.213 2.213 12.251 1.00 86.31 109 LEU A O 1
ATOM 857 N N . TYR A 1 110 ? -7.411 4.163 11.465 1.00 82.62 110 TYR A N 1
ATOM 858 C CA . TYR A 1 110 ? -7.859 3.968 10.088 1.00 82.62 110 TYR A CA 1
ATOM 859 C C . TYR A 1 110 ? -7.217 2.733 9.436 1.00 82.62 110 TYR A C 1
ATOM 861 O O . TYR A 1 110 ? -7.898 1.941 8.788 1.00 82.62 110 TYR A O 1
ATOM 869 N N . LEU A 1 111 ? -5.915 2.504 9.652 1.00 81.50 111 LEU A N 1
ATOM 870 C CA . LEU A 1 111 ? -5.235 1.296 9.173 1.00 81.50 111 LEU A CA 1
ATOM 871 C C . LEU A 1 111 ? -5.804 0.018 9.807 1.00 81.50 111 LEU A C 1
ATOM 873 O O . LEU A 1 111 ? -5.936 -1.000 9.129 1.00 81.50 111 LEU A O 1
ATOM 877 N N . MET A 1 112 ? -6.146 0.056 11.094 1.00 82.94 112 MET A N 1
ATOM 878 C CA . MET A 1 112 ? -6.757 -1.080 11.782 1.00 82.94 112 MET A CA 1
ATOM 879 C C . MET A 1 112 ? -8.151 -1.396 11.224 1.00 82.94 112 MET A C 1
ATOM 881 O O . MET A 1 112 ? -8.419 -2.558 10.932 1.00 82.94 112 MET A O 1
ATOM 885 N N . GLU A 1 113 ? -9.001 -0.389 11.002 1.00 83.44 113 GLU A N 1
ATOM 886 C CA . GLU A 1 113 ? -10.321 -0.561 10.369 1.00 83.44 113 GLU A CA 1
ATOM 887 C C . GLU A 1 113 ? -10.200 -1.178 8.966 1.00 83.44 113 GLU A C 1
ATOM 889 O O . GLU A 1 113 ? -10.929 -2.108 8.619 1.00 83.44 113 GLU A O 1
ATOM 894 N N . ILE A 1 114 ? -9.221 -0.722 8.177 1.00 82.31 114 ILE A N 1
ATOM 895 C CA . ILE A 1 114 ? -8.902 -1.297 6.863 1.00 82.31 114 ILE A CA 1
ATOM 896 C C . ILE A 1 114 ? -8.560 -2.788 6.979 1.00 82.31 114 ILE A C 1
ATOM 898 O O . ILE A 1 114 ? -9.066 -3.606 6.208 1.00 82.31 114 ILE A O 1
ATOM 902 N N . CYS A 1 115 ? -7.700 -3.151 7.931 1.00 79.69 115 CYS A N 1
ATOM 903 C CA . CYS A 1 115 ? -7.287 -4.535 8.139 1.00 79.69 115 CYS A CA 1
ATOM 904 C C . CYS A 1 115 ? -8.447 -5.428 8.612 1.00 79.69 115 CYS A C 1
ATOM 906 O O . CYS A 1 115 ? -8.557 -6.559 8.144 1.00 79.69 115 CYS A O 1
ATOM 908 N N . GLU A 1 116 ? -9.319 -4.929 9.495 1.00 79.62 116 GLU A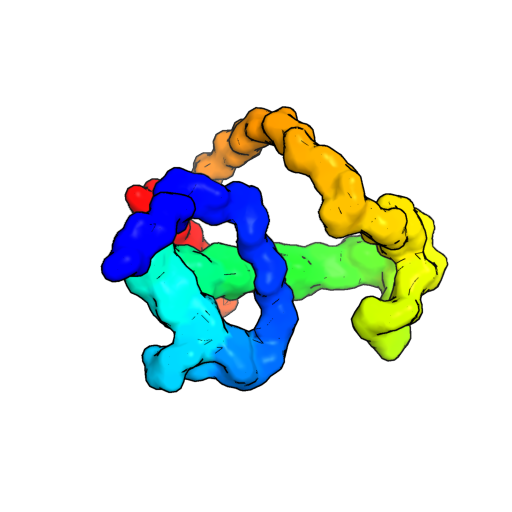 N 1
ATOM 909 C CA . GLU A 1 116 ? -10.524 -5.641 9.944 1.00 79.62 116 GLU A CA 1
ATOM 910 C C . GLU A 1 116 ? -11.445 -5.970 8.753 1.00 79.62 116 GLU A C 1
ATOM 912 O O . GLU A 1 116 ? -11.901 -7.103 8.628 1.00 79.62 116 GLU A O 1
ATOM 917 N N . VAL A 1 117 ? -11.654 -5.024 7.829 1.00 79.19 117 VAL A N 1
ATOM 918 C CA . VAL A 1 117 ? -12.536 -5.215 6.661 1.00 79.19 117 VAL A CA 1
ATOM 919 C C . VAL A 1 117 ? -11.934 -6.139 5.594 1.00 79.19 117 VAL A C 1
ATOM 921 O O . VAL A 1 117 ? -12.669 -6.860 4.923 1.00 79.19 117 VAL A O 1
ATOM 924 N N . ILE A 1 118 ? -10.610 -6.126 5.404 1.00 74.75 118 ILE A N 1
ATOM 925 C CA . ILE A 1 118 ? -9.930 -6.950 4.384 1.00 74.75 118 ILE A CA 1
ATOM 926 C C . ILE A 1 118 ? -9.795 -8.420 4.807 1.00 74.75 118 ILE A C 1
ATOM 928 O O . ILE A 1 118 ? -9.724 -9.289 3.931 1.00 74.75 118 ILE A O 1
ATOM 932 N N . ASN A 1 119 ? -9.730 -8.687 6.116 1.00 68.75 119 ASN A N 1
ATOM 933 C CA . ASN A 1 119 ? -9.595 -10.031 6.683 1.00 68.75 119 ASN A CA 1
ATOM 934 C C . ASN A 1 119 ? -10.921 -10.822 6.736 1.00 68.75 119 ASN A C 1
ATOM 936 O O . ASN A 1 119 ? -10.890 -12.003 7.083 1.00 68.75 119 ASN A O 1
ATOM 940 N N . CYS A 1 120 ? -12.059 -10.201 6.400 1.00 50.31 120 CYS A N 1
ATOM 941 C CA . CYS A 1 120 ? -13.357 -10.863 6.203 1.00 50.31 120 CYS A CA 1
ATOM 942 C C . CYS A 1 120 ? -13.517 -11.424 4.780 1.00 50.31 120 CYS A C 1
ATOM 944 O O . CYS A 1 120 ? -14.184 -12.476 4.656 1.00 50.31 120 CYS A O 1
#

Foldseek 3Di:
DDDPPVDPPDDDDDPDPLQDDCPPRVQNVVCVVNVARPVLVVVLVVLVCVVCVVVCCVQFNDDPDPPCNPGPVSVVCVPVVVDDDDDDDDDDDDDPPPPDLPVDDPSRNSSVVSVVRNVD

Organism: Araneus ventricosus (NCBI:txid182803)